Protein AF-A0A0S7X776-F1 (afdb_monomer_lite)

pLDDT: mean 96.78, std 1.97, range [90.25, 98.69]

Structure (mmCIF, N/CA/C/O backbone):
data_AF-A0A0S7X776-F1
#
_entry.id   AF-A0A0S7X776-F1
#
loop_
_atom_site.group_PDB
_atom_site.id
_atom_site.type_symbol
_atom_site.label_atom_id
_atom_site.label_alt_id
_atom_site.label_comp_id
_atom_site.label_asym_id
_atom_site.label_entity_id
_atom_site.label_seq_id
_atom_site.pdbx_PDB_ins_code
_atom_site.Cartn_x
_atom_site.Cartn_y
_atom_site.Cartn_z
_atom_site.occupancy
_atom_site.B_iso_or_equiv
_atom_site.auth_seq_id
_atom_site.auth_comp_id
_atom_site.auth_asym_id
_atom_site.auth_atom_id
_atom_site.pdbx_PDB_model_num
ATOM 1 N N . MET A 1 1 ? -3.725 -5.562 9.310 1.00 94.31 1 MET A N 1
ATOM 2 C CA . MET A 1 1 ? -2.873 -4.894 10.328 1.00 94.31 1 MET A CA 1
ATOM 3 C C . MET A 1 1 ? -3.731 -4.030 11.245 1.00 94.31 1 MET A C 1
ATOM 5 O O . MET A 1 1 ? -4.809 -3.656 10.809 1.00 94.31 1 MET A O 1
ATOM 9 N N . ALA A 1 2 ? -3.265 -3.667 12.444 1.00 95.75 2 ALA A N 1
ATOM 10 C CA . ALA A 1 2 ? -4.001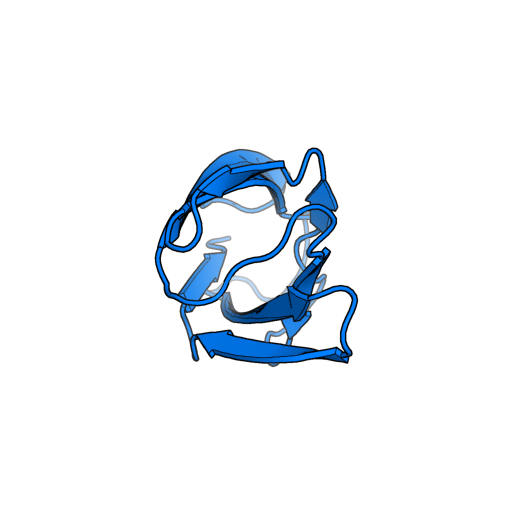 -2.773 13.351 1.00 95.75 2 ALA A CA 1
ATOM 11 C C . ALA A 1 2 ? -3.793 -1.282 13.028 1.00 95.75 2 ALA A C 1
ATOM 13 O O . ALA A 1 2 ? -2.733 -0.885 12.530 1.00 95.75 2 ALA A O 1
ATOM 14 N N . ALA A 1 3 ? -4.781 -0.440 13.330 1.00 95.75 3 ALA A N 1
ATOM 15 C CA . ALA A 1 3 ? -4.686 1.001 13.126 1.00 95.75 3 ALA A CA 1
ATOM 16 C C . ALA A 1 3 ? -3.584 1.639 13.995 1.00 95.75 3 ALA A C 1
ATOM 18 O O . ALA A 1 3 ? -3.429 1.343 15.179 1.00 95.75 3 ALA A O 1
ATOM 19 N N . GLY A 1 4 ? -2.832 2.583 13.426 1.00 96.12 4 GLY A N 1
ATOM 20 C CA . GLY A 1 4 ? -1.725 3.247 14.119 1.00 96.12 4 GLY A CA 1
ATOM 21 C C . GLY A 1 4 ? -0.436 2.431 14.181 1.00 96.12 4 GLY A C 1
ATOM 22 O O . GLY A 1 4 ? 0.432 2.764 14.984 1.00 96.12 4 GLY A O 1
ATOM 23 N N . THR A 1 5 ? -0.318 1.372 13.378 1.00 97.75 5 THR A N 1
ATOM 24 C CA . THR A 1 5 ? 0.901 0.562 13.281 1.00 97.75 5 THR A CA 1
ATOM 25 C C . THR A 1 5 ? 1.597 0.766 11.939 1.00 97.75 5 THR A C 1
ATOM 27 O O . THR A 1 5 ? 0.991 1.236 10.971 1.00 97.75 5 THR A O 1
ATOM 30 N N . T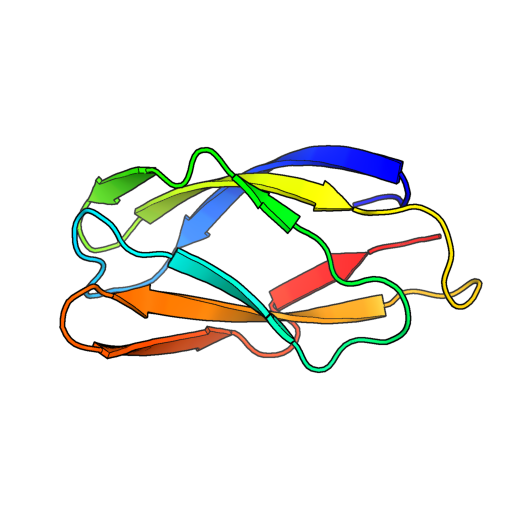HR A 1 6 ? 2.874 0.395 11.892 1.00 98.31 6 THR A N 1
ATOM 31 C CA . THR A 1 6 ? 3.703 0.400 10.687 1.00 98.31 6 THR A CA 1
ATOM 32 C C . THR A 1 6 ? 4.311 -0.982 10.519 1.00 98.31 6 THR A C 1
ATOM 34 O O . THR A 1 6 ? 4.859 -1.522 11.478 1.00 98.31 6 THR A O 1
ATOM 37 N N . ILE A 1 7 ? 4.211 -1.555 9.323 1.00 98.00 7 ILE A N 1
ATOM 38 C CA . ILE A 1 7 ? 4.750 -2.882 9.009 1.00 98.00 7 ILE A CA 1
ATOM 39 C C . ILE A 1 7 ? 5.469 -2.874 7.662 1.00 98.00 7 ILE A C 1
ATOM 41 O O . ILE A 1 7 ? 5.153 -2.074 6.782 1.00 98.00 7 ILE A O 1
ATOM 45 N N . ASN A 1 8 ? 6.403 -3.801 7.479 1.00 98.00 8 ASN A N 1
ATOM 46 C CA . ASN A 1 8 ? 6.937 -4.124 6.163 1.00 98.00 8 ASN A CA 1
ATOM 47 C C . ASN A 1 8 ? 6.048 -5.174 5.496 1.00 98.00 8 ASN A C 1
ATOM 49 O O . ASN A 1 8 ? 5.649 -6.151 6.130 1.00 98.00 8 ASN A O 1
ATOM 53 N N . VAL A 1 9 ? 5.748 -4.975 4.217 1.00 97.50 9 VAL A N 1
ATOM 54 C CA . VAL A 1 9 ? 4.937 -5.888 3.407 1.00 97.50 9 VAL A CA 1
ATOM 55 C C . VAL A 1 9 ? 5.679 -6.270 2.136 1.00 97.50 9 VAL A C 1
ATOM 57 O O . VAL A 1 9 ? 6.546 -5.536 1.659 1.00 97.50 9 VAL A O 1
ATOM 60 N N . THR A 1 10 ? 5.304 -7.418 1.580 1.00 97.94 10 THR A N 1
ATOM 61 C CA . THR A 1 10 ? 5.672 -7.824 0.223 1.00 97.94 10 THR A CA 1
ATOM 62 C C . THR A 1 10 ? 4.410 -7.854 -0.629 1.00 97.94 10 THR A C 1
ATOM 64 O O . THR A 1 10 ? 3.406 -8.431 -0.216 1.00 97.94 10 THR A O 1
ATOM 67 N N . ILE A 1 11 ? 4.457 -7.220 -1.796 1.00 97.75 11 ILE A N 1
ATOM 68 C CA . ILE A 1 11 ? 3.370 -7.163 -2.772 1.00 97.75 11 ILE A CA 1
ATOM 69 C C . ILE A 1 11 ? 3.786 -8.027 -3.961 1.00 97.75 11 ILE A C 1
ATOM 71 O O . ILE A 1 11 ? 4.790 -7.744 -4.618 1.00 97.75 11 ILE A O 1
ATOM 75 N N . GLY A 1 12 ? 3.024 -9.092 -4.206 1.00 97.69 12 GLY A N 1
ATOM 76 C CA . GLY A 1 12 ? 3.200 -9.970 -5.360 1.00 97.69 12 GLY A CA 1
ATOM 77 C C . GLY A 1 12 ? 2.399 -9.487 -6.568 1.00 97.69 12 GLY A C 1
ATOM 78 O O . GLY A 1 12 ? 1.333 -8.892 -6.416 1.00 97.69 12 GLY A O 1
ATOM 79 N N . GLY A 1 13 ? 2.905 -9.756 -7.768 1.00 96.69 13 GLY A N 1
ATOM 80 C CA . GLY A 1 13 ? 2.229 -9.418 -9.017 1.00 96.69 13 GLY A CA 1
ATOM 81 C C . GLY A 1 13 ? 3.097 -9.705 -10.235 1.00 96.69 13 GLY A C 1
ATOM 82 O O . GLY A 1 13 ? 3.883 -10.650 -10.236 1.00 96.69 13 GLY A O 1
ATOM 83 N N . SER A 1 14 ? 2.956 -8.892 -11.279 1.00 96.75 14 SER A N 1
ATOM 84 C CA . SER A 1 14 ? 3.718 -9.027 -12.522 1.00 96.75 14 SER A CA 1
ATOM 85 C C . SER A 1 14 ? 3.890 -7.683 -13.221 1.00 96.75 14 SER A C 1
ATOM 87 O O . SER A 1 14 ? 2.997 -6.841 -13.162 1.00 96.75 14 SER A O 1
ATOM 89 N N . GLY A 1 15 ? 4.999 -7.520 -13.945 1.00 96.69 15 GLY A N 1
ATOM 90 C CA . GLY A 1 15 ? 5.280 -6.323 -14.738 1.00 96.69 15 GLY A CA 1
ATOM 91 C C . GLY A 1 15 ? 5.709 -5.112 -13.910 1.00 96.69 15 GLY A C 1
ATOM 92 O O . GLY A 1 15 ? 5.601 -3.989 -14.389 1.00 96.69 15 GLY A O 1
ATOM 93 N N . PHE A 1 16 ? 6.176 -5.302 -12.674 1.00 97.81 16 PHE A N 1
ATOM 94 C CA . PHE A 1 16 ? 6.640 -4.188 -11.849 1.00 97.81 16 PHE A CA 1
ATOM 95 C C . PHE A 1 16 ? 7.943 -3.598 -12.383 1.00 97.81 16 PHE A C 1
ATOM 97 O O . PHE A 1 16 ? 8.894 -4.327 -12.677 1.00 97.81 16 PHE A O 1
ATOM 104 N N . THR A 1 17 ? 7.997 -2.270 -12.468 1.00 97.69 17 THR A N 1
ATOM 105 C CA . THR A 1 17 ? 9.182 -1.533 -12.917 1.00 97.69 17 THR A CA 1
ATOM 106 C C . THR A 1 17 ? 9.791 -0.732 -11.770 1.00 97.69 17 THR A C 1
ATOM 108 O O . THR A 1 17 ? 9.108 -0.313 -10.835 1.00 97.69 17 THR A O 1
ATOM 111 N N . ALA A 1 18 ? 11.111 -0.527 -11.808 1.00 97.12 18 ALA A N 1
ATOM 112 C CA . ALA A 1 18 ? 11.794 0.270 -10.794 1.00 97.12 18 ALA A CA 1
ATOM 113 C C . ALA A 1 18 ? 11.193 1.687 -10.718 1.00 97.12 18 ALA A C 1
ATOM 115 O O . ALA A 1 18 ? 10.988 2.342 -11.740 1.00 97.12 18 ALA A O 1
ATOM 116 N N . GLY A 1 19 ? 10.923 2.150 -9.495 1.00 95.31 19 GLY A N 1
ATOM 11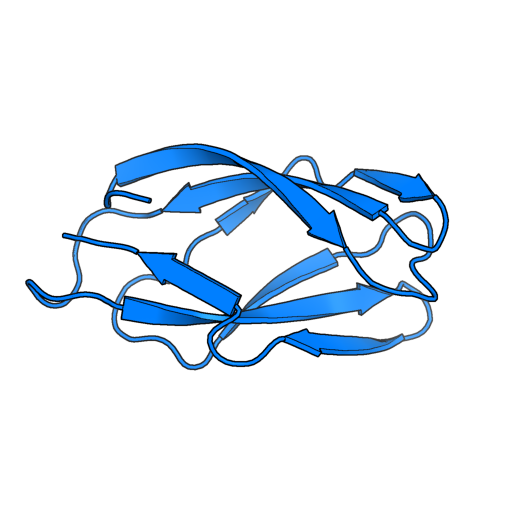7 C CA . GLY A 1 19 ? 10.244 3.425 -9.250 1.00 95.31 19 GLY A CA 1
ATOM 118 C C . GLY A 1 19 ? 8.716 3.341 -9.204 1.00 95.31 19 GLY A C 1
ATOM 119 O O . GLY A 1 19 ? 8.076 4.383 -9.091 1.00 95.31 19 GLY A O 1
ATOM 120 N N . ALA A 1 20 ? 8.126 2.140 -9.266 1.00 98.19 20 ALA A N 1
ATOM 121 C CA . ALA A 1 20 ? 6.693 1.960 -9.053 1.00 98.19 20 ALA A CA 1
ATOM 122 C C . ALA A 1 20 ? 6.230 2.547 -7.706 1.00 98.19 20 ALA A C 1
ATOM 124 O O . ALA A 1 20 ? 6.897 2.407 -6.678 1.00 98.19 20 ALA A O 1
ATOM 125 N N . GLY A 1 21 ? 5.062 3.186 -7.718 1.00 98.12 21 GLY A N 1
ATOM 126 C CA . GLY A 1 21 ? 4.371 3.687 -6.533 1.00 98.12 21 GLY A CA 1
ATOM 127 C C . GLY A 1 21 ? 3.291 2.721 -6.050 1.00 98.12 21 GLY A C 1
ATOM 128 O O . GLY A 1 21 ? 2.733 1.961 -6.840 1.00 98.12 21 GLY A O 1
ATOM 129 N N . VAL A 1 22 ? 2.972 2.780 -4.754 1.00 98.56 22 VAL A N 1
ATOM 130 C CA . VAL A 1 22 ? 1.882 2.013 -4.128 1.00 98.56 22 VAL A CA 1
ATOM 131 C C . VAL A 1 22 ? 0.908 2.980 -3.466 1.00 98.56 22 VAL A C 1
ATOM 133 O O . VAL A 1 22 ? 1.318 3.827 -2.671 1.00 98.56 22 VAL A O 1
ATOM 136 N N . THR A 1 23 ? -0.380 2.834 -3.762 1.00 98.31 23 THR A N 1
ATOM 137 C CA . THR A 1 23 ? -1.459 3.630 -3.166 1.00 98.31 23 THR A CA 1
ATOM 138 C C . THR A 1 23 ? -2.604 2.743 -2.695 1.00 98.31 23 THR A C 1
ATOM 140 O O . THR A 1 23 ? -2.789 1.635 -3.195 1.00 98.31 23 THR A O 1
ATOM 143 N N . PHE A 1 24 ? -3.383 3.255 -1.744 1.00 98.19 24 PHE A N 1
ATOM 144 C CA . PHE A 1 24 ? -4.548 2.577 -1.185 1.00 98.19 24 PHE A CA 1
ATOM 145 C C . PHE A 1 24 ? -5.804 3.394 -1.476 1.00 98.19 24 PHE A C 1
ATOM 147 O O . PHE A 1 24 ? -5.840 4.587 -1.170 1.00 98.19 24 PHE A O 1
ATOM 154 N N . GLU A 1 25 ? -6.824 2.760 -2.048 1.00 97.69 25 GLU A N 1
ATOM 155 C CA . GLU A 1 25 ? -8.082 3.408 -2.434 1.00 97.69 25 GLU A CA 1
ATOM 156 C C . GLU A 1 25 ? -9.306 2.560 -2.055 1.00 97.69 25 GLU A C 1
ATOM 158 O O . GLU A 1 25 ? -9.166 1.474 -1.495 1.00 97.69 25 GLU A O 1
ATOM 163 N N . GLY A 1 26 ? -10.510 3.101 -2.260 1.00 94.88 26 GLY A N 1
ATOM 164 C CA . GLY A 1 26 ? -11.777 2.392 -2.023 1.00 94.88 26 GLY A CA 1
ATOM 165 C C . GLY A 1 26 ? -12.182 2.191 -0.554 1.00 94.88 26 GLY A C 1
ATOM 166 O O . GLY A 1 26 ? -13.340 1.889 -0.283 1.00 94.88 26 GLY A O 1
ATOM 167 N N . GLY A 1 27 ? -11.269 2.396 0.400 1.00 93.06 27 GLY A N 1
ATOM 168 C CA . GLY A 1 27 ? -11.532 2.191 1.824 1.00 93.06 27 GLY A CA 1
ATOM 169 C C . GLY A 1 27 ? -12.197 3.365 2.549 1.00 93.06 27 GLY A C 1
ATOM 170 O O . GLY A 1 27 ? -12.374 4.465 2.025 1.00 93.06 27 GLY A O 1
ATOM 171 N N . GLU A 1 28 ? -12.537 3.131 3.818 1.00 93.38 28 GLU A N 1
ATOM 172 C CA . GLU A 1 28 ? -13.185 4.117 4.687 1.00 93.38 28 GLU A CA 1
ATOM 173 C C . GLU A 1 28 ? -12.242 4.692 5.751 1.00 93.38 28 GLU A C 1
ATOM 175 O O . GLU A 1 28 ? -11.492 3.979 6.422 1.00 93.38 28 GLU A O 1
ATOM 180 N N . GLY A 1 29 ? -12.344 6.000 5.988 1.00 93.56 29 GLY A N 1
ATOM 181 C CA . GLY A 1 29 ? -11.494 6.708 6.940 1.00 93.56 29 GLY A CA 1
ATOM 182 C C . GLY A 1 29 ? -10.094 6.992 6.381 1.00 93.56 29 GLY A C 1
ATOM 183 O O . GLY A 1 29 ? -9.914 7.095 5.169 1.00 93.56 29 GLY A O 1
ATOM 184 N N . PRO A 1 30 ? -9.084 7.181 7.246 1.00 95.88 30 PRO A N 1
ATOM 185 C CA . PRO A 1 30 ? -7.752 7.566 6.793 1.00 95.88 30 PRO A CA 1
ATOM 186 C C . PRO A 1 30 ? -7.058 6.444 6.012 1.00 95.88 30 PRO A C 1
ATOM 188 O O . PRO A 1 30 ? -6.803 5.373 6.568 1.00 95.88 30 PRO A O 1
ATOM 191 N N . ALA A 1 31 ? -6.692 6.725 4.760 1.00 96.88 31 ALA A N 1
ATOM 192 C CA . ALA A 1 31 ? -5.935 5.794 3.931 1.00 96.88 31 ALA A CA 1
ATOM 193 C C . ALA A 1 31 ? -4.562 5.465 4.543 1.00 96.88 31 ALA A C 1
ATOM 195 O O . ALA A 1 31 ? -3.884 6.372 5.062 1.00 96.88 31 ALA A O 1
ATOM 196 N N . PRO A 1 32 ? -4.126 4.192 4.479 1.00 97.75 32 PRO A N 1
ATOM 197 C CA . PRO A 1 32 ? -2.748 3.823 4.750 1.00 97.75 32 PRO A CA 1
ATOM 198 C C . PRO A 1 32 ? -1.786 4.576 3.828 1.00 97.75 32 PRO A C 1
ATOM 200 O O . PRO A 1 32 ? -2.112 4.904 2.689 1.00 97.75 32 PRO A O 1
ATOM 203 N N . GLY A 1 33 ? -0.585 4.852 4.328 1.00 97.94 33 GLY A N 1
ATOM 204 C CA . GLY A 1 33 ? 0.514 5.364 3.512 1.00 97.94 33 GLY A CA 1
ATOM 205 C C . GLY A 1 33 ? 1.501 4.253 3.182 1.00 97.94 33 GLY A C 1
ATOM 206 O O . GLY A 1 33 ? 1.813 3.452 4.062 1.00 97.94 33 GLY A O 1
ATOM 207 N N . ALA A 1 34 ? 2.020 4.238 1.955 1.00 98.19 34 ALA A N 1
ATOM 208 C CA . ALA A 1 34 ? 3.185 3.442 1.582 1.00 98.19 34 ALA A CA 1
ATOM 209 C C . ALA A 1 34 ? 4.433 4.329 1.503 1.00 98.19 34 ALA A C 1
ATOM 211 O O . ALA A 1 34 ? 4.384 5.465 1.031 1.00 98.19 34 ALA A O 1
ATOM 212 N N . SER A 1 35 ? 5.561 3.802 1.957 1.00 98.25 35 SER A N 1
ATOM 213 C CA . SER A 1 35 ? 6.884 4.406 1.839 1.00 98.25 35 SER A CA 1
ATOM 214 C C . SER A 1 35 ? 7.934 3.315 1.640 1.00 98.25 35 SER A C 1
ATOM 216 O O . SER A 1 35 ? 7.628 2.129 1.756 1.00 98.25 35 SER A O 1
ATOM 218 N N . ASN A 1 36 ? 9.169 3.710 1.313 1.00 97.75 36 ASN A N 1
ATOM 219 C CA . ASN A 1 36 ? 10.266 2.775 1.039 1.00 97.75 36 ASN A CA 1
ATOM 220 C C . ASN A 1 36 ? 9.855 1.659 0.055 1.00 97.75 36 ASN A C 1
ATOM 222 O O . ASN A 1 36 ? 10.065 0.477 0.318 1.00 97.75 36 ASN A O 1
ATOM 226 N N . VAL A 1 37 ? 9.183 2.048 -1.032 1.00 98.25 37 VAL A N 1
ATOM 227 C CA . VAL A 1 37 ? 8.709 1.120 -2.060 1.00 98.25 37 VAL A CA 1
ATOM 228 C C . VAL A 1 37 ? 9.897 0.735 -2.932 1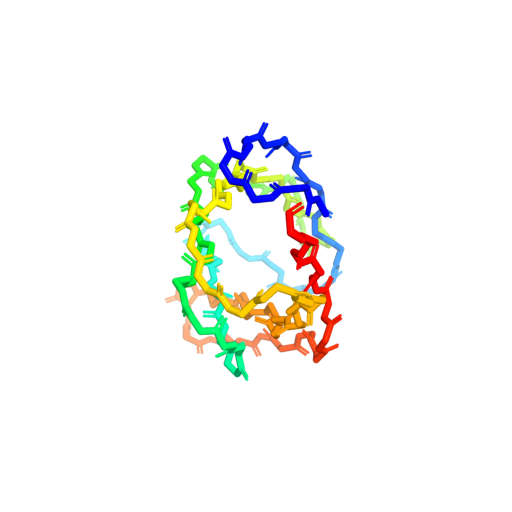.00 98.25 37 VAL A C 1
ATOM 230 O O . VAL A 1 37 ? 10.461 1.575 -3.631 1.00 98.25 37 VAL A O 1
ATOM 233 N N . VAL A 1 38 ? 10.289 -0.533 -2.873 1.00 98.12 38 VAL A N 1
ATOM 234 C CA . VAL A 1 38 ? 11.431 -1.076 -3.607 1.00 98.12 38 VAL A CA 1
ATOM 235 C C . VAL A 1 38 ? 10.961 -2.252 -4.448 1.00 98.12 38 VAL A C 1
ATOM 237 O O . VAL A 1 38 ? 10.450 -3.247 -3.936 1.00 98.12 38 VAL A O 1
ATOM 240 N N . VAL A 1 39 ? 11.156 -2.153 -5.760 1.00 98.00 39 VAL A N 1
ATOM 241 C CA . VAL A 1 39 ? 10.883 -3.256 -6.685 1.00 98.00 39 VAL A CA 1
ATOM 242 C C . VAL A 1 39 ? 12.078 -4.201 -6.657 1.00 98.00 39 VAL A C 1
ATOM 244 O O . VAL A 1 39 ? 13.148 -3.861 -7.152 1.00 98.00 39 VAL A O 1
ATOM 247 N N . GLY A 1 40 ? 11.911 -5.375 -6.045 1.00 96.44 40 GLY A N 1
ATOM 248 C CA . GLY A 1 40 ? 12.973 -6.381 -5.971 1.00 96.44 40 GLY A CA 1
ATOM 249 C C . GLY A 1 40 ? 13.148 -7.131 -7.292 1.00 96.44 40 GLY A C 1
ATOM 250 O O . GLY A 1 40 ? 14.264 -7.450 -7.689 1.00 96.44 40 GLY A O 1
ATOM 251 N N . ASN A 1 41 ? 12.038 -7.403 -7.981 1.00 95.81 41 ASN A N 1
ATOM 252 C CA . ASN A 1 41 ? 11.998 -7.950 -9.336 1.00 95.81 41 ASN A CA 1
ATOM 253 C C . ASN A 1 41 ? 10.632 -7.657 -9.982 1.00 95.81 41 ASN A C 1
ATOM 255 O O . ASN A 1 41 ? 9.733 -7.128 -9.329 1.00 95.81 41 ASN A O 1
ATOM 259 N N . ALA A 1 42 ? 10.448 -8.062 -11.241 1.00 96.38 42 ALA A N 1
ATOM 260 C CA . ALA A 1 42 ? 9.221 -7.817 -12.006 1.00 96.38 42 ALA A CA 1
ATOM 261 C C . ALA A 1 42 ? 7.937 -8.427 -11.400 1.00 96.38 42 ALA A C 1
ATOM 263 O O . ALA A 1 42 ? 6.851 -8.152 -11.901 1.00 96.38 42 ALA A O 1
ATOM 264 N N . THR A 1 43 ? 8.041 -9.248 -10.352 1.00 97.88 43 THR A N 1
ATOM 265 C CA . THR A 1 43 ? 6.911 -9.917 -9.685 1.00 97.88 43 THR A CA 1
ATOM 266 C C . THR A 1 43 ?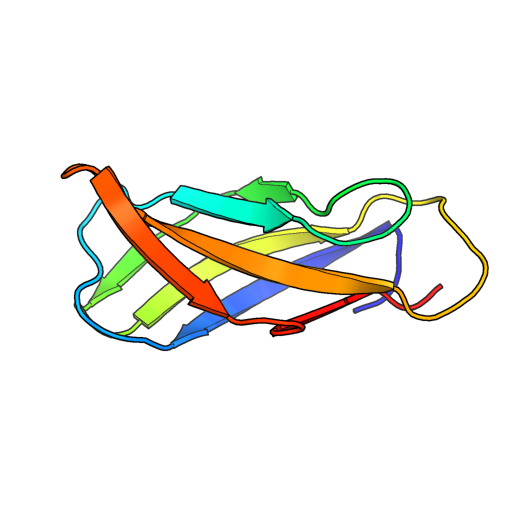 6.789 -9.615 -8.191 1.00 97.88 43 THR A C 1
ATOM 268 O O . THR A 1 43 ? 5.855 -10.090 -7.549 1.00 97.88 43 THR A O 1
ATOM 271 N N . SER A 1 44 ? 7.710 -8.833 -7.617 1.00 97.62 44 SER A N 1
ATOM 272 C CA . SER A 1 44 ? 7.768 -8.603 -6.174 1.00 97.62 44 SER A CA 1
ATOM 273 C C . SER A 1 44 ? 8.218 -7.189 -5.829 1.00 97.62 44 SER A C 1
ATOM 275 O O . SER A 1 44 ? 9.296 -6.743 -6.231 1.00 97.62 44 SER A O 1
ATOM 277 N N . ILE A 1 45 ? 7.430 -6.527 -4.987 1.00 98.44 45 ILE A N 1
ATOM 278 C CA . ILE A 1 45 ? 7.740 -5.235 -4.368 1.00 98.44 45 ILE A CA 1
ATOM 279 C C . ILE A 1 45 ? 7.807 -5.420 -2.855 1.00 98.44 45 ILE A C 1
ATOM 281 O O . ILE A 1 45 ? 6.963 -6.101 -2.281 1.00 98.44 45 ILE A O 1
ATOM 285 N N . THR A 1 46 ? 8.771 -4.788 -2.195 1.00 98.38 46 THR A N 1
ATOM 286 C CA . THR A 1 46 ? 8.743 -4.585 -0.743 1.00 98.38 46 THR A CA 1
ATOM 287 C C . THR A 1 46 ? 8.388 -3.136 -0.439 1.00 98.38 46 THR A C 1
ATOM 289 O O . THR A 1 46 ? 8.787 -2.221 -1.155 1.00 98.38 46 THR A O 1
ATOM 292 N N . ALA A 1 47 ? 7.588 -2.914 0.600 1.00 98.44 47 ALA A N 1
ATOM 293 C CA . ALA A 1 47 ? 7.181 -1.576 1.014 1.00 98.44 47 ALA A CA 1
ATOM 294 C C . ALA A 1 47 ? 6.995 -1.507 2.529 1.00 98.44 47 ALA A C 1
ATOM 296 O O . ALA A 1 47 ? 6.711 -2.507 3.190 1.00 98.44 47 ALA A O 1
ATOM 297 N N . THR A 1 48 ? 7.119 -0.307 3.078 1.00 98.69 48 THR A N 1
ATOM 298 C CA . THR A 1 48 ? 6.696 0.012 4.439 1.00 98.69 48 THR A CA 1
ATOM 299 C C . THR A 1 48 ? 5.299 0.614 4.377 1.00 98.69 48 THR A C 1
ATOM 301 O O . THR A 1 48 ? 5.086 1.612 3.693 1.00 98.69 48 THR A O 1
ATOM 304 N N . VAL A 1 49 ? 4.343 0.024 5.089 1.00 98.44 49 VAL A N 1
ATOM 305 C CA . VAL A 1 49 ? 2.957 0.497 5.138 1.00 98.44 49 VAL A CA 1
ATOM 306 C C . VAL A 1 49 ? 2.625 0.970 6.542 1.00 98.44 49 VAL A C 1
ATOM 308 O O . VAL A 1 49 ? 2.787 0.229 7.511 1.00 98.44 49 VAL A O 1
ATOM 311 N N . THR A 1 50 ? 2.118 2.196 6.638 1.00 98.44 50 THR A N 1
ATOM 312 C CA . THR A 1 50 ? 1.667 2.815 7.886 1.00 98.44 50 THR A CA 1
ATOM 313 C C . THR A 1 50 ? 0.152 2.968 7.857 1.00 98.44 50 THR A C 1
ATOM 315 O O . THR A 1 50 ? -0.381 3.748 7.063 1.00 98.44 50 THR A O 1
ATOM 318 N N . ALA A 1 51 ? -0.552 2.282 8.756 1.00 96.94 51 ALA A N 1
ATOM 319 C CA . ALA A 1 51 ? -1.972 2.519 8.982 1.00 96.94 51 ALA A CA 1
ATOM 320 C C . ALA A 1 51 ? -2.150 3.689 9.951 1.00 96.94 51 ALA A C 1
ATOM 322 O O . ALA A 1 51 ? -1.662 3.661 11.080 1.00 96.94 51 ALA A O 1
ATOM 323 N N . LYS A 1 52 ? -2.898 4.713 9.544 1.00 92.62 52 LYS A N 1
ATOM 324 C CA . LYS A 1 52 ? -3.220 5.849 10.414 1.00 92.62 52 LYS A CA 1
ATOM 325 C C . LYS A 1 52 ? -4.289 5.453 11.444 1.00 92.62 52 LYS A C 1
ATOM 327 O O . LYS A 1 52 ? -5.140 4.600 11.179 1.00 92.62 52 LYS A O 1
ATOM 332 N N . LYS A 1 53 ? -4.245 6.074 12.628 1.00 93.12 53 LYS A N 1
ATOM 333 C CA . LYS A 1 53 ? -5.319 5.960 13.631 1.00 93.12 53 LYS A CA 1
ATOM 334 C C . LYS A 1 53 ? -6.597 6.644 13.133 1.00 93.12 53 LYS A C 1
ATOM 336 O O . LYS A 1 53 ? -6.538 7.539 12.294 1.00 93.12 53 LYS A O 1
ATOM 341 N N . GLY A 1 54 ? -7.732 6.242 13.702 1.00 90.62 54 GLY A N 1
ATOM 342 C CA . GLY A 1 54 ? -9.056 6.755 13.351 1.00 90.62 54 GLY A CA 1
ATOM 343 C C . GLY A 1 54 ? -9.744 5.938 12.258 1.00 90.62 54 GLY A C 1
ATOM 344 O O . GLY A 1 54 ? -9.189 4.965 11.746 1.00 90.62 54 GLY A O 1
ATOM 345 N N . GLY A 1 55 ? -10.958 6.356 11.909 1.00 90.25 55 GLY A N 1
ATOM 346 C CA . GLY A 1 55 ? -11.881 5.601 11.060 1.00 90.25 55 GLY A CA 1
ATOM 347 C C . GLY A 1 55 ? -12.931 4.826 11.873 1.00 90.25 55 GLY A C 1
ATOM 348 O O . GLY A 1 55 ? -12.904 4.864 13.105 1.00 90.25 55 GLY A O 1
ATOM 349 N N . PRO A 1 56 ? -13.877 4.155 11.194 1.00 92.25 56 PRO A N 1
ATOM 350 C CA . PRO A 1 56 ? -14.918 3.356 11.840 1.00 92.25 56 PRO A CA 1
ATOM 351 C C . PRO A 1 56 ? -14.343 2.240 12.735 1.00 92.25 56 PRO A C 1
ATOM 353 O O . PRO A 1 5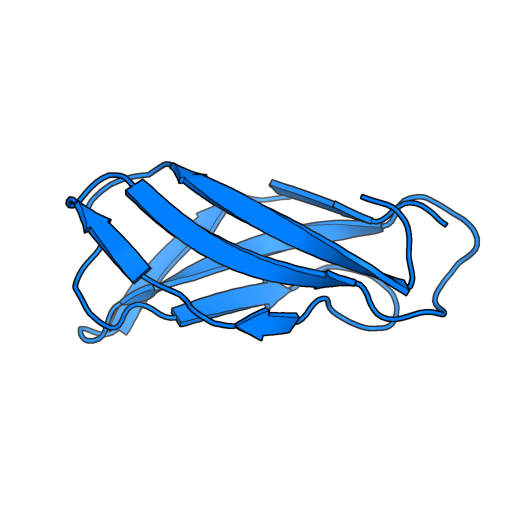6 ? -13.305 1.675 12.386 1.00 92.25 56 PRO A O 1
ATOM 356 N N . PRO A 1 57 ? -15.020 1.851 13.837 1.00 93.19 57 PRO A N 1
ATOM 357 C CA . PRO A 1 57 ? -14.587 0.773 14.734 1.00 93.19 57 PRO A CA 1
ATOM 358 C C . PRO A 1 57 ? -14.883 -0.617 14.138 1.00 93.19 57 PRO A C 1
ATOM 360 O O . PRO A 1 57 ? -15.506 -1.470 14.763 1.00 93.19 57 PRO A O 1
ATOM 363 N N . ARG A 1 58 ? -14.477 -0.832 12.886 1.00 95.12 58 ARG A N 1
ATOM 364 C CA . ARG A 1 58 ? -14.622 -2.086 12.142 1.00 95.12 58 ARG A CA 1
ATOM 365 C C . ARG A 1 58 ? -13.466 -2.267 11.165 1.00 95.12 58 ARG A C 1
ATOM 367 O O . ARG A 1 58 ? -12.693 -1.340 10.926 1.00 95.12 58 ARG A O 1
ATOM 374 N N . ASN A 1 59 ? -13.366 -3.461 10.587 1.00 96.38 59 ASN A N 1
ATOM 375 C CA . ASN A 1 59 ? -12.399 -3.733 9.530 1.00 96.38 59 ASN A CA 1
ATOM 376 C C . ASN A 1 59 ? -12.648 -2.817 8.332 1.00 96.38 59 ASN A C 1
ATOM 378 O O . ASN A 1 59 ? -13.787 -2.610 7.908 1.00 96.38 59 ASN A O 1
ATOM 382 N N . ARG A 1 60 ? -11.553 -2.290 7.794 1.00 96.19 60 ARG A N 1
ATOM 383 C CA . ARG A 1 60 ? -11.527 -1.437 6.613 1.00 96.19 60 ARG A CA 1
ATOM 384 C C . ARG A 1 60 ? -10.718 -2.146 5.548 1.00 96.19 60 ARG A C 1
ATOM 386 O O . ARG A 1 60 ? -9.533 -2.415 5.762 1.00 96.19 60 ARG A O 1
ATOM 393 N N . LEU A 1 61 ? -11.380 -2.470 4.453 1.00 97.44 61 LEU A N 1
ATOM 394 C CA . LEU A 1 61 ? -10.749 -3.037 3.276 1.00 97.44 61 LEU A CA 1
ATOM 395 C C . LEU A 1 61 ? -10.252 -1.891 2.397 1.00 97.44 61 LEU A C 1
ATOM 397 O O . LEU A 1 61 ? -10.866 -0.825 2.354 1.00 97.44 61 LEU A O 1
ATOM 401 N N . TRP A 1 62 ? -9.097 -2.099 1.785 1.00 98.12 62 TRP A N 1
ATOM 402 C CA . TRP A 1 62 ? -8.451 -1.158 0.890 1.00 98.12 62 TRP A CA 1
ATOM 403 C C . TRP A 1 62 ? -8.003 -1.906 -0.349 1.00 98.12 62 TRP A C 1
ATOM 405 O O . TRP A 1 62 ? -7.334 -2.942 -0.248 1.00 98.12 62 TRP A O 1
ATOM 415 N N . ASP A 1 63 ? -8.304 -1.321 -1.497 1.00 98.62 63 ASP A N 1
ATOM 416 C CA . ASP A 1 63 ? -7.728 -1.752 -2.753 1.00 98.62 63 ASP A CA 1
ATOM 417 C C . ASP A 1 63 ? -6.279 -1.282 -2.808 1.00 98.62 63 ASP A C 1
ATOM 419 O O . ASP A 1 63 ? -5.959 -0.145 -2.443 1.00 98.62 63 ASP A O 1
ATOM 423 N N . VAL A 1 64 ? -5.391 -2.158 -3.265 1.00 98.31 64 VAL A N 1
ATOM 424 C CA . VAL A 1 64 ? -3.970 -1.849 -3.420 1.00 98.31 64 VAL A CA 1
ATOM 425 C C . VAL A 1 64 ? -3.697 -1.604 -4.890 1.00 98.31 64 VAL A C 1
ATOM 427 O O . VAL A 1 64 ? -3.776 -2.524 -5.705 1.00 98.31 64 VAL A O 1
ATOM 430 N N . ARG A 1 65 ? -3.347 -0.365 -5.233 1.00 98.50 65 ARG A N 1
ATOM 431 C CA . ARG A 1 65 ? -2.920 -0.003 -6.582 1.00 98.50 65 ARG A CA 1
ATOM 432 C C . ARG A 1 65 ? -1.409 0.124 -6.634 1.00 98.50 65 ARG A C 1
ATOM 434 O O . ARG A 1 65 ? -0.809 0.821 -5.816 1.00 98.50 65 ARG A O 1
ATOM 441 N N . VAL A 1 66 ? -0.814 -0.515 -7.633 1.00 98.44 66 VAL A N 1
ATOM 442 C CA . VAL A 1 66 ? 0.578 -0.293 -8.026 1.00 98.44 66 VAL A CA 1
ATOM 443 C C . VAL A 1 66 ? 0.576 0.456 -9.348 1.00 98.44 66 VAL A C 1
ATOM 445 O O . VAL A 1 66 ? -0.072 0.008 -10.292 1.00 98.44 66 VAL A O 1
ATOM 448 N N . THR A 1 67 ? 1.300 1.570 -9.418 1.00 98.44 67 THR A N 1
ATOM 449 C CA . THR A 1 67 ? 1.451 2.373 -10.639 1.00 98.44 67 THR A CA 1
ATOM 450 C C . THR A 1 67 ? 2.924 2.452 -11.003 1.00 98.44 67 THR A C 1
ATOM 452 O O . THR A 1 67 ? 3.738 2.945 -10.223 1.00 98.44 67 THR A O 1
ATOM 455 N N . ASN A 1 68 ? 3.263 1.961 -12.186 1.00 98.19 68 ASN A N 1
ATOM 456 C CA . ASN A 1 68 ? 4.607 2.005 -12.742 1.00 98.19 68 ASN A CA 1
ATOM 457 C C . ASN A 1 68 ? 4.912 3.384 -13.351 1.00 98.19 68 ASN A C 1
ATOM 459 O O . ASN A 1 68 ? 4.025 4.197 -13.617 1.00 98.19 68 ASN A O 1
ATOM 463 N N . THR A 1 69 ? 6.192 3.640 -13.619 1.00 97.06 69 THR A N 1
ATOM 464 C CA . THR A 1 69 ? 6.676 4.898 -14.219 1.00 97.06 69 THR A CA 1
ATOM 465 C C . THR A 1 69 ? 6.230 5.113 -15.668 1.00 97.06 69 THR A C 1
ATOM 467 O O . THR A 1 69 ? 6.216 6.246 -16.141 1.00 97.06 69 THR A O 1
ATOM 470 N N . ASP A 1 70 ? 5.821 4.049 -16.358 1.00 95.62 70 ASP A N 1
ATOM 471 C CA . ASP A 1 70 ? 5.229 4.064 -17.702 1.00 95.62 70 ASP A CA 1
ATOM 472 C C . ASP A 1 70 ? 3.701 4.278 -17.689 1.00 95.62 70 ASP A C 1
ATOM 474 O O . ASP A 1 70 ? 3.040 4.121 -18.714 1.00 95.62 70 ASP A O 1
ATOM 478 N N . ALA A 1 71 ? 3.145 4.629 -16.524 1.00 95.12 71 ALA A N 1
ATOM 479 C CA . ALA A 1 71 ? 1.722 4.811 -16.246 1.00 95.12 71 ALA A CA 1
ATOM 480 C C . ALA A 1 71 ? 0.856 3.539 -16.320 1.00 95.12 71 ALA A C 1
ATOM 482 O O . ALA A 1 71 ? -0.357 3.618 -16.100 1.00 95.12 71 ALA A O 1
ATOM 483 N N . SER A 1 72 ? 1.443 2.360 -16.550 1.00 96.75 72 SER A N 1
ATOM 484 C CA . SER A 1 72 ? 0.722 1.102 -16.355 1.00 96.75 72 SER A CA 1
ATOM 485 C C . SER A 1 72 ? 0.382 0.911 -14.873 1.00 96.75 72 SER A C 1
ATOM 487 O O . SER A 1 72 ? 1.130 1.324 -13.982 1.00 96.75 72 SER A O 1
ATOM 489 N N . SER A 1 73 ? -0.778 0.315 -14.586 1.00 97.81 73 SER A N 1
ATOM 490 C CA . SER A 1 73 ? -1.180 0.045 -13.205 1.00 97.81 73 SER A CA 1
ATOM 491 C C . SER A 1 73 ? -1.893 -1.289 -13.045 1.00 97.81 73 SER A C 1
ATOM 493 O O . SER A 1 73 ? -2.582 -1.760 -13.949 1.00 97.81 73 SER A O 1
ATOM 495 N N . GLY A 1 74 ? -1.715 -1.882 -11.868 1.00 98.00 74 GLY A N 1
ATOM 496 C CA . GLY A 1 74 ? -2.443 -3.056 -11.407 1.00 98.00 74 GLY A CA 1
ATOM 497 C C . GLY A 1 74 ? -3.235 -2.719 -10.151 1.00 98.00 74 GLY A C 1
ATOM 498 O O . GLY A 1 74 ? -2.763 -1.951 -9.311 1.00 98.00 74 GLY A O 1
ATOM 499 N N . LEU A 1 75 ? -4.431 -3.293 -10.031 1.00 98.06 75 LEU A N 1
ATOM 500 C CA . LEU A 1 75 ? -5.304 -3.138 -8.871 1.00 98.06 75 LEU A CA 1
ATOM 501 C C . LEU A 1 75 ? -5.553 -4.502 -8.231 1.00 98.06 75 LEU A C 1
ATOM 503 O O . LEU A 1 75 ? -6.014 -5.426 -8.901 1.00 98.06 75 LEU A O 1
ATOM 507 N N . LEU A 1 76 ? -5.279 -4.607 -6.936 1.00 98.12 76 LEU A N 1
ATOM 508 C CA . LEU A 1 76 ? -5.696 -5.727 -6.106 1.00 98.12 76 LEU A CA 1
ATOM 509 C C . LEU A 1 76 ? -6.849 -5.269 -5.214 1.00 98.12 76 LEU A C 1
ATOM 511 O O . LEU A 1 76 ? -6.630 -4.570 -4.223 1.00 98.12 76 LEU A O 1
ATOM 515 N N . VAL A 1 77 ? -8.063 -5.665 -5.589 1.00 98.06 77 VAL A N 1
ATOM 516 C CA . VAL A 1 77 ? -9.291 -5.326 -4.861 1.00 98.06 77 VAL A CA 1
ATOM 517 C C . VAL A 1 77 ? -9.292 -5.991 -3.488 1.00 98.06 77 VAL A C 1
ATOM 519 O O . VAL A 1 77 ? -8.915 -7.158 -3.374 1.00 98.06 77 VAL A O 1
ATOM 522 N N . ASP A 1 78 ? -9.673 -5.236 -2.456 1.00 97.19 78 ASP A N 1
ATOM 523 C CA . ASP A 1 78 ? -9.714 -5.664 -1.052 1.00 97.19 78 ASP A CA 1
ATOM 524 C C . ASP A 1 78 ? -8.403 -6.311 -0.555 1.00 97.19 78 ASP A C 1
ATOM 526 O O . ASP A 1 78 ? -8.380 -7.085 0.407 1.00 97.19 78 ASP A O 1
ATOM 530 N N . GLY A 1 79 ? -7.278 -5.980 -1.197 1.00 96.56 79 GLY A N 1
ATOM 531 C CA . GLY A 1 79 ? -5.979 -6.609 -0.961 1.00 96.56 79 GLY A CA 1
ATOM 532 C C . GLY A 1 79 ? -5.356 -6.287 0.394 1.00 96.56 79 GLY A C 1
ATOM 533 O O . GLY A 1 79 ? -4.384 -6.931 0.796 1.00 96.56 79 GLY A O 1
ATOM 534 N N . PHE A 1 80 ? -5.882 -5.287 1.105 1.00 97.31 80 PHE A N 1
ATOM 535 C CA . PHE A 1 80 ? -5.341 -4.864 2.385 1.00 97.31 80 PHE A CA 1
ATOM 536 C C . PHE A 1 80 ? -6.414 -4.565 3.426 1.00 97.31 80 PHE A C 1
ATOM 538 O O . PHE A 1 80 ? -7.320 -3.767 3.210 1.00 97.31 80 PHE A O 1
ATOM 545 N N . THR A 1 81 ? -6.274 -5.159 4.612 1.00 97.50 81 THR A N 1
ATOM 546 C CA . THR A 1 81 ? -7.208 -4.946 5.723 1.00 97.50 81 THR A CA 1
ATOM 547 C C . THR A 1 81 ? -6.554 -4.183 6.868 1.00 97.50 81 THR A C 1
ATOM 549 O O . THR A 1 81 ? -5.552 -4.628 7.445 1.00 97.50 81 THR A O 1
ATOM 552 N N . VAL A 1 82 ? -7.180 -3.075 7.267 1.00 97.56 82 VAL A N 1
ATOM 553 C CA . VAL A 1 82 ? -6.878 -2.374 8.517 1.00 97.56 82 VAL A CA 1
ATOM 554 C C . VAL A 1 82 ? -7.964 -2.682 9.542 1.00 97.56 82 VAL A C 1
ATOM 556 O O . VAL A 1 82 ? -9.131 -2.344 9.347 1.00 97.56 82 VAL A O 1
ATOM 559 N N . THR A 1 83 ? -7.576 -3.318 10.639 1.00 96.19 83 THR A N 1
ATOM 560 C CA . THR A 1 83 ? -8.435 -3.564 11.798 1.00 96.19 83 THR A CA 1
ATOM 561 C C . THR A 1 83 ? -8.409 -2.343 12.727 1.00 96.19 83 THR A C 1
ATOM 563 O O . THR A 1 83 ? -7.459 -1.552 12.648 1.00 96.19 83 THR A O 1
ATOM 566 N N . PRO A 1 84 ? -9.435 -2.157 13.573 1.00 90.69 84 PRO A N 1
ATOM 567 C CA . PRO A 1 84 ? -9.439 -1.127 14.612 1.00 90.69 84 PRO A CA 1
ATOM 568 C C . PRO A 1 84 ? -8.167 -1.127 15.469 1.00 90.69 84 PRO A C 1
ATOM 570 O O . PRO A 1 84 ? -7.563 -2.214 15.639 1.00 90.69 84 PRO A O 1
#

Sequence (84 aa):
MAAGTTINVTIGGSGFTAGAGVTFEGGEGPAPGASNVVVGNATSITATVTAKKGGPPRNRLWDVRVTNTDASSGLLVDGFTVTP

Foldseek 3Di:
DEAQDKDKDKDFDAQADAPKDKFWDPKWDDGKDWDPWGDPDRTIIIIMIHHHDDTDQAKIFIWIKIAHPVRDIDIDGSPDIYHD

Secondary structure (DSSP, 8-state):
-BTT-EEEEEEE-S---TT-EEEEES-SSSPPEEEEEEEEETTEEEEEEEPPS-S-SS-EEEEEEEE-TTS-EEEEEEEEEEB-

Radius of gyration: 12.55 Å; chains: 1; bounding box: 28×18×32 Å